Protein 5YSI (pdb70)

Solvent-accessible surface area: 8220 Å² total

Radius of gyration: 15.38 Å; Cα contacts (8 Å, |Δi|>4): 281; chains: 1; bounding box: 40×46×20 Å

Secondary structure (DSSP, 8-state):
----S--BEEE---HHHHHHHHHHHH---SSHHHHHHH--HHHHHHHHHH-TT----SSEEEBS-HHHHHHHT--SEEE---TT--SEEEEE---STT---EEEEE--TTEEEEEEEEEEEEE-TTSPEEEEEEEEEEEPP--

GO terms:
  GO:0061578 K63-linked deubiquitinase activity (F, IDA)
  GO:0043657 host cell (C, IDA)
  GO:0016567 protein ubiquitination (P, IDA)
  GO:0016579 protei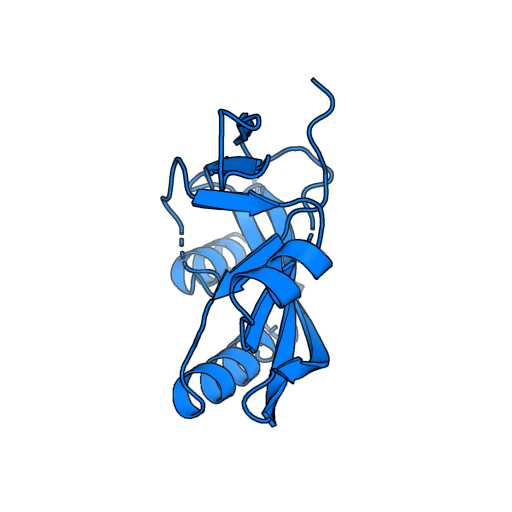n deubiquitination (P, IDA)
  GO:0106274 NAD+-protein-arginine ADP-ribosyltransferase activity (F, IDA)
  GO:0019784 deNEDDylase activity (F, IDA)
  GO:0000338 protein deneddylation (P, IDA)
  GO:0005576 extracellular region (C, EXP)
  GO:0106274 NAD+-protein-arginine ADP-ribosyltransferase activity (F, EXP)

B-factor: mean 29.77, std 13.44, range [13.3, 107.04]

Sequence (143 aa):
AKPPTRLFRGLNLSEEFTKGLIDQANAIANTTERLFTDHSPEAFKQIKLNDLSKSGRTNASTTTEIKLVKETWDSNVIFELDPDGLLHSKQVGRHGEGTASAFSVYLPEDVALVPVKVTLDGKTQKGENRYVFTFVAVKSPDF

Foldseek 3Di:
DPDDFKKKDFDADDPVVVVVLQVVLVVLVPLVCCCVPVVDLVSQVVQQVVPSVPAAFAFAKIAPDVVCNCPPVVGLEMEMGHPPPQWPWQWDCFDDPPGHITTTTGDDSQKGFRWNDKDFDDAGPVRHTHIYTYTYIDGRDDD

InterPro domains:
  IPR021014 SidE, PDE domain [PF12252] (249-456)
  IPR043934 SidE, DUB domain [PF19049] (1-173)
  IPR043935 SidE, mono-ADP-ribosyltransferase domain [PF19048] (593-931)

Structure (mmCIF, N/CA/C/O backbone):
data_5YSI
#
_entry.id   5YSI
#
_cell.length_a   37.867
_cell.length_b   75.698
_cell.length_c   84.682
_cell.angle_alpha   90.00
_cell.angle_beta   90.00
_cell.angle_gamma   90.00
#
_symmetry.space_group_name_H-M   'C 2 2 21'
#
loop_
_entity.id
_entity.type
_entity.pdbx_description
1 polymer 'Ubiquitinating/deubiquitinating enzyme SdeA'
2 non-polymer NICOTINAMIDE
3 water water
#
loop_
_atom_site.group_PDB
_atom_site.id
_atom_site.type_symbol
_atom_site.label_atom_id
_atom_site.label_alt_id
_atom_site.label_comp_id
_atom_site.label_asym_id
_atom_site.label_entity_id
_atom_site.label_seq_id
_atom_site.pdbx_PDB_ins_code
_atom_site.Cartn_x
_atom_site.Cartn_y
_atom_site.Cartn_z
_atom_site.occupancy
_atom_site.B_iso_or_equiv
_atom_site.auth_seq_id
_atom_site.auth_comp_id
_atom_site.auth_asym_id
_atom_site.auth_atom_id
_atom_site.pdbx_PDB_model_num
ATOM 1 N N . ALA A 1 5 ? -0.879 13.163 45.204 1.00 44.30 758 ALA A N 1
ATOM 2 C CA . ALA A 1 5 ? 0.145 13.878 45.954 1.00 51.45 758 ALA A CA 1
ATOM 3 C C . ALA A 1 5 ? 1.430 13.916 45.143 1.00 48.07 758 ALA A C 1
ATOM 4 O O . ALA A 1 5 ? 2.197 14.873 45.217 1.00 51.07 758 ALA A O 1
ATOM 10 N N . LYS A 1 6 ? 1.647 12.856 44.369 1.00 48.61 759 LYS A N 1
ATOM 11 C CA . LYS A 1 6 ? 2.882 12.648 43.631 1.00 39.73 759 LYS A CA 1
ATOM 12 C C . LYS A 1 6 ? 4.088 12.824 44.561 1.00 26.13 759 LYS A C 1
ATOM 13 O O . LYS A 1 6 ? 4.880 13.755 44.390 1.00 25.12 759 LYS A O 1
ATOM 32 N N . PRO A 1 7 ? 4.246 11.947 45.543 1.00 31.91 760 PRO A N 1
ATOM 33 C CA . PRO A 1 7 ? 5.430 12.005 46.413 1.00 24.79 760 PRO A CA 1
ATOM 34 C C . PRO A 1 7 ? 6.688 11.716 45.619 1.00 21.15 760 PRO A C 1
ATOM 35 O O . PRO A 1 7 ? 6.618 11.097 44.550 1.00 22.94 760 PRO A O 1
ATOM 46 N N . PRO A 1 8 ? 7.853 12.129 46.111 1.00 20.88 761 PRO A N 1
ATOM 47 C CA . PRO A 1 8 ? 9.109 11.779 45.439 1.00 19.29 761 PRO A CA 1
ATOM 48 C C . PRO A 1 8 ? 9.305 10.279 45.472 1.00 21.09 761 PRO A C 1
ATOM 49 O O . PRO A 1 8 ? 8.964 9.616 46.452 1.00 21.95 761 PRO A O 1
ATOM 60 N N . THR A 1 9 ? 9.868 9.724 44.413 1.00 20.06 762 THR A N 1
ATOM 61 C CA . THR A 1 9 ? 10.047 8.281 44.432 1.00 21.85 762 THR A CA 1
ATOM 62 C C . THR A 1 9 ? 11.510 7.870 44.628 1.00 20.90 762 THR A C 1
ATOM 63 O O . THR A 1 9 ? 11.817 6.678 44.582 1.00 22.09 762 THR A O 1
ATOM 74 N N . ARG A 1 10 ? 12.411 8.821 44.899 1.00 19.07 763 ARG A N 1
ATOM 75 C CA . ARG A 1 10 ? 13.789 8.526 45.320 1.00 19.30 763 ARG A CA 1
ATOM 76 C C . ARG A 1 10 ? 14.157 9.470 46.454 1.00 20.21 763 ARG A C 1
ATOM 77 O O . ARG A 1 10 ? 14.100 10.695 46.294 1.00 22.16 763 ARG A O 1
ATOM 98 N N . LEU A 1 11 ? 14.560 8.894 47.589 1.00 18.22 764 LEU A N 1
ATOM 99 C CA . LEU A 1 11 ? 15.004 9.666 48.736 1.00 17.16 764 LEU A CA 1
ATOM 100 C C . LEU A 1 11 ? 16.313 9.103 49.256 1.00 16.64 764 LEU A C 1
ATOM 101 O O . LEU A 1 11 ? 16.600 7.907 49.136 1.00 19.02 764 LEU A O 1
ATOM 117 N N . PHE A 1 12 ? 17.069 9.990 49.882 1.00 15.58 765 PHE A N 1
ATOM 118 C CA . PHE A 1 12 ? 18.375 9.687 50.418 1.00 14.69 765 PHE A CA 1
ATOM 119 C C . PHE A 1 12 ? 18.479 10.052 51.893 1.00 17.02 765 PHE A C 1
ATOM 120 O O . PHE A 1 12 ? 17.908 11.044 52.368 1.00 15.24 765 PHE A O 1
ATOM 137 N N . ARG A 1 13 ? 19.280 9.262 52.597 1.00 14.73 766 ARG A N 1
ATOM 138 C CA . ARG A 1 13 ? 19.581 9.525 53.993 1.00 14.84 766 ARG A CA 1
ATOM 139 C C . ARG A 1 13 ? 21.003 9.046 54.245 1.00 17.28 766 ARG A C 1
ATOM 140 O O . ARG A 1 13 ? 21.369 7.969 53.791 1.00 20.57 766 ARG A O 1
ATOM 161 N N . GLY A 1 14 ? 21.790 9.839 54.945 1.00 16.58 767 GLY A N 1
ATOM 162 C CA . GLY A 1 14 ? 23.171 9.516 55.217 1.00 17.92 767 GLY A CA 1
ATOM 163 C C . GLY A 1 14 ? 23.396 9.312 56.698 1.00 18.97 767 GLY A C 1
ATOM 164 O O . GLY A 1 14 ? 22.705 9.904 57.543 1.00 18.43 767 GLY A O 1
ATOM 168 N N . LEU A 1 15 ? 24.355 8.457 57.005 1.00 19.28 768 LEU A N 1
ATOM 169 C CA . LEU A 1 15 ? 24.868 8.313 58.358 1.00 16.93 768 LEU A CA 1
ATOM 170 C C . LEU A 1 15 ? 26.379 8.342 58.306 1.00 18.57 768 LEU A C 1
ATOM 171 O O . LEU A 1 15 ? 27.002 8.009 57.291 1.00 20.82 768 LEU A O 1
ATOM 187 N N . ASN A 1 16 ? 26.952 8.776 59.406 1.00 18.05 769 ASN A N 1
ATOM 188 C CA . ASN A 1 16 ? 28.358 8.556 59.686 1.00 18.77 769 ASN A CA 1
ATOM 189 C C . ASN A 1 16 ? 28.499 7.259 60.483 1.00 20.40 769 ASN A C 1
ATOM 190 O O . ASN A 1 16 ? 27.993 7.153 61.615 1.00 18.75 769 ASN A O 1
ATOM 201 N N . LEU A 1 17 ? 29.068 6.229 59.848 1.00 16.01 770 LEU A N 1
ATOM 202 C CA . LEU A 1 17 ? 29.209 4.923 60.465 1.00 15.97 770 LEU A CA 1
ATOM 203 C C . LEU A 1 17 ? 30.686 4.548 60.492 1.00 16.93 770 LEU A C 1
ATOM 204 O O . LEU A 1 17 ? 31.477 4.920 59.619 1.00 19.07 770 LEU A O 1
ATOM 220 N N . SER A 1 18 ? 31.050 3.796 61.513 1.00 16.95 771 SER A N 1
ATOM 221 C CA . SER A 1 18 ? 32.439 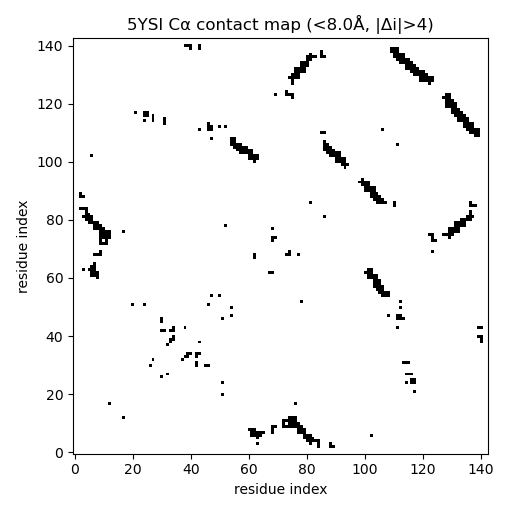3.435 61.701 1.00 16.56 771 SER A CA 1
ATOM 222 C C . SER A 1 18 ? 32.930 2.534 60.572 1.00 17.93 771 SER A C 1
ATOM 223 O O . SER A 1 18 ? 32.154 1.848 59.914 1.00 17.87 771 SER A O 1
ATOM 231 N N . GLU A 1 19 ? 34.258 2.536 60.397 1.00 19.32 772 GLU A N 1
ATOM 232 C CA . GLU A 1 19 ? 34.896 1.679 59.397 1.00 22.25 772 GLU A CA 1
ATOM 233 C C . GLU A 1 19 ? 34.483 0.224 59.578 1.00 20.49 772 GLU A C 1
ATOM 234 O O . GLU A 1 19 ? 34.067 -0.443 58.618 1.00 18.97 772 GLU A O 1
ATOM 246 N N . GLU A 1 20 ? 34.607 -0.300 60.804 1.00 20.65 773 GLU A N 1
ATOM 247 C CA . GLU A 1 20 ? 34.337 -1.715 61.017 1.00 21.14 773 GLU A CA 1
ATOM 248 C C . GLU A 1 20 ? 32.879 -2.026 60.760 1.00 20.44 773 GLU A C 1
ATOM 249 O O . GLU A 1 20 ? 32.546 -3.040 60.137 1.00 22.73 773 GLU A O 1
ATOM 261 N N . PHE A 1 21 ? 31.988 -1.175 61.264 1.00 19.86 774 PHE A N 1
ATOM 262 C CA . PHE A 1 21 ? 30.576 -1.447 61.064 1.00 17.39 774 PHE A CA 1
ATOM 263 C C . PHE A 1 21 ? 30.224 -1.381 59.586 1.00 16.59 774 PHE A C 1
ATOM 264 O O . PHE A 1 21 ? 29.478 -2.233 59.081 1.00 20.43 774 PHE A O 1
ATOM 281 N N . THR A 1 22 ? 30.725 -0.356 58.884 1.00 17.15 775 THR A N 1
ATOM 282 C CA . THR A 1 22 ? 30.432 -0.191 57.460 1.00 16.48 775 THR A CA 1
ATOM 283 C C . THR A 1 22 ? 30.836 -1.432 56.675 1.00 17.25 775 THR A C 1
ATOM 284 O O . THR A 1 22 ? 30.072 -1.903 55.825 1.00 18.83 775 THR A O 1
ATOM 295 N N . LYS A 1 23 ? 32.013 -1.993 56.977 1.00 16.55 776 LYS A N 1
ATOM 296 C CA . LYS A 1 23 ? 32.478 -3.202 56.296 1.00 19.64 776 LYS A CA 1
ATOM 297 C C . LYS A 1 23 ? 31.513 -4.349 56.519 1.00 18.55 776 LYS A C 1
ATOM 298 O O . LYS A 1 23 ? 31.147 -5.055 55.578 1.00 20.08 776 LYS A O 1
ATOM 317 N N . GLY A 1 24 ? 31.069 -4.542 57.762 1.00 18.49 777 GLY A N 1
ATOM 318 C CA . GLY A 1 24 ? 30.086 -5.573 58.011 1.00 21.29 777 GLY A CA 1
ATOM 319 C C . GLY A 1 24 ? 28.757 -5.289 57.344 1.00 18.27 777 GLY A C 1
ATOM 320 O O . GLY A 1 24 ? 28.059 -6.210 56.929 1.00 21.30 777 GLY A O 1
ATOM 324 N N . LEU A 1 25 ? 28.378 -4.015 57.261 1.00 17.88 778 LEU A N 1
ATOM 325 C CA . LEU A 1 25 ? 27.146 -3.647 56.600 1.00 15.86 778 LEU A CA 1
ATOM 326 C C . LEU A 1 25 ? 27.185 -3.968 55.103 1.00 20.65 778 LEU A C 1
ATOM 327 O O . LEU A 1 25 ? 26.223 -4.513 54.545 1.00 18.97 778 LEU A O 1
ATOM 343 N N . ILE A 1 26 ? 28.288 -3.640 54.443 1.00 18.78 779 ILE A N 1
ATOM 344 C CA . ILE A 1 26 ? 28.470 -4.021 53.051 1.00 18.86 779 ILE A CA 1
ATOM 345 C C . ILE A 1 26 ? 28.307 -5.530 52.890 1.00 18.10 779 ILE A C 1
ATOM 346 O O . ILE A 1 26 ? 27.633 -6.012 51.976 1.00 19.21 779 ILE A O 1
ATOM 362 N N . ASP A 1 27 ? 28.965 -6.297 53.753 1.00 19.90 780 ASP A N 1
ATOM 363 C CA . ASP A 1 27 ? 28.956 -7.750 53.601 1.00 19.71 780 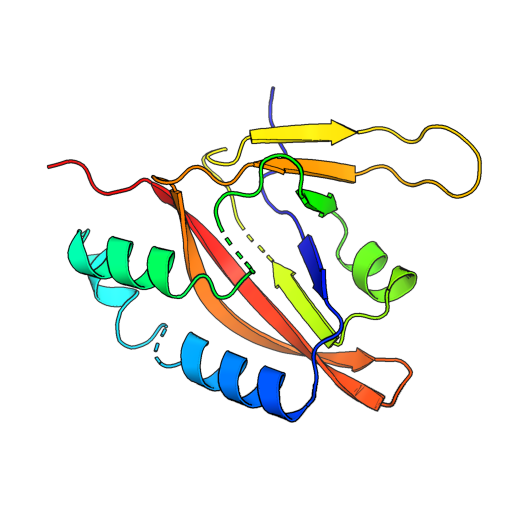ASP A CA 1
ATOM 364 C C . ASP A 1 27 ? 27.562 -8.302 53.814 1.00 25.85 780 ASP A C 1
ATOM 365 O O . ASP A 1 27 ? 27.115 -9.175 53.068 1.00 22.70 780 ASP A O 1
ATOM 374 N N . GLN A 1 28 ? 26.850 -7.755 54.778 1.00 21.41 781 GLN A N 1
ATOM 375 C CA . GLN A 1 28 ? 25.504 -8.194 55.056 1.00 23.01 781 GLN A CA 1
ATOM 376 C C . GLN A 1 28 ? 24.579 -7.867 53.900 1.00 20.76 781 GLN A C 1
ATOM 377 O O . GLN A 1 28 ? 23.803 -8.647 53.517 1.00 23.02 781 GLN A O 1
ATOM 391 N N . ALA A 1 29 ? 24.692 -6.676 53.369 1.00 19.53 782 ALA A N 1
ATOM 392 C CA . ALA A 1 29 ? 23.863 -6.295 52.240 1.00 18.58 782 ALA A CA 1
ATOM 393 C C . ALA A 1 29 ? 24.133 -7.210 51.062 1.00 21.01 782 ALA A C 1
ATOM 394 O O . ALA A 1 29 ? 23.213 -7.734 50.433 1.00 23.04 782 ALA A O 1
ATOM 401 N N . ASN A 1 30 ? 25.408 -7.417 50.751 1.00 19.77 783 ASN A N 1
ATOM 402 C CA . ASN A 1 30 ? 25.707 -8.238 49.583 1.00 22.44 783 ASN A CA 1
ATOM 403 C C . ASN A 1 30 ? 25.277 -9.683 49.795 1.00 23.18 783 ASN A C 1
ATOM 404 O O . ASN A 1 30 ? 24.877 -10.349 48.829 1.00 26.19 783 ASN A O 1
ATOM 415 N N . ALA A 1 31 ? 25.321 -10.169 51.040 1.00 23.68 784 ALA A N 1
ATOM 416 C CA . ALA A 1 31 ? 24.824 -11.513 51.332 1.00 24.14 784 ALA A CA 1
ATOM 417 C C . ALA A 1 31 ? 23.322 -11.583 51.096 1.00 31.12 784 ALA A C 1
ATOM 418 O O . ALA A 1 31 ? 22.823 -12.530 50.482 1.00 30.40 784 ALA A O 1
ATOM 433 N N . ILE A 1 33 ? 21.543 -9.542 49.091 1.00 23.79 786 ILE A N 1
ATOM 434 C CA . ILE A 1 33 ? 21.296 -9.253 47.676 1.00 26.30 786 ILE A CA 1
ATOM 435 C C . ILE A 1 33 ? 21.335 -10.523 46.839 1.00 37.02 786 ILE A C 1
ATOM 436 O O . ILE A 1 33 ? 20.501 -10.725 45.943 1.00 37.37 786 ILE A O 1
ATOM 452 N N . ALA A 1 34 ? 22.319 -11.380 47.098 1.00 36.84 787 ALA A N 1
ATOM 453 C CA . ALA A 1 34 ? 22.545 -12.573 46.299 1.00 39.88 787 ALA A CA 1
ATOM 454 C C . ALA A 1 34 ? 21.691 -13.745 46.748 1.00 42.90 787 ALA A C 1
ATOM 455 O O . ALA A 1 34 ? 21.532 -14.708 45.991 1.00 46.45 787 ALA A O 1
ATOM 462 N N . ASN A 1 35 ? 21.119 -13.665 47.944 1.00 37.51 788 ASN A N 1
ATOM 463 C CA . ASN A 1 35 ? 20.806 -14.863 48.716 1.00 45.74 788 ASN A CA 1
ATOM 464 C C . ASN A 1 35 ? 19.475 -14.820 49.431 1.00 37.90 788 ASN A C 1
ATOM 465 O O . ASN A 1 35 ? 19.021 -15.863 49.919 1.00 50.41 788 ASN A O 1
ATOM 476 N N . THR A 1 36 ? 18.848 -13.662 49.529 1.00 33.89 789 THR A N 1
ATOM 477 C CA . THR A 1 36 ? 17.619 -13.465 50.270 1.00 27.49 789 THR A CA 1
ATOM 478 C C . THR A 1 36 ? 16.676 -12.637 49.411 1.00 31.27 789 THR A C 1
ATOM 479 O O . THR A 1 36 ? 15.490 -12.956 49.284 1.00 28.50 789 THR A O 1
ATOM 490 N N . THR A 1 37 ? 17.208 -11.588 48.802 1.00 24.05 790 THR A N 1
ATOM 491 C CA . THR A 1 37 ? 16.408 -10.716 47.992 1.00 24.70 790 THR A CA 1
ATOM 492 C C . THR A 1 37 ? 15.882 -11.470 46.804 1.00 26.09 790 THR A C 1
ATOM 493 O O . THR A 1 37 ? 14.857 -11.187 46.346 1.00 22.21 790 THR A O 1
ATOM 504 N N . GLU A 1 38 ? 16.578 -12.478 46.362 1.00 23.14 791 GLU A N 1
ATOM 505 C CA . GLU A 1 38 ? 16.114 -13.226 45.268 1.00 23.24 791 GLU A CA 1
ATOM 506 C C . GLU A 1 38 ? 14.816 -13.960 45.561 1.00 19.71 791 GLU A C 1
ATOM 507 O O . GLU A 1 38 ? 13.998 -14.120 44.714 1.00 21.95 791 GLU A O 1
ATOM 519 N N . ARG A 1 39 ? 14.696 -14.476 46.756 1.00 20.64 792 ARG A N 1
ATOM 520 C CA . ARG A 1 39 ? 13.506 -15.177 47.124 1.00 21.08 792 ARG A CA 1
ATOM 521 C C . ARG A 1 39 ? 12.331 -14.259 47.214 1.00 17.18 792 ARG A C 1
ATOM 522 O O . ARG A 1 39 ? 11.262 -14.654 46.966 1.00 17.21 792 ARG A O 1
ATOM 543 N N . LEU A 1 40 ? 12.565 -13.035 47.649 1.00 18.89 793 LEU A N 1
ATOM 544 C CA . LEU A 1 40 ? 11.487 -12.067 47.691 1.00 18.80 793 LEU A CA 1
ATOM 545 C C . LEU A 1 40 ? 11.092 -11.659 46.284 1.00 16.16 793 LEU A C 1
ATOM 546 O O . LEU A 1 40 ? 9.898 -11.615 45.948 1.00 19.12 793 LEU A O 1
ATOM 562 N N . PHE A 1 41 ? 12.068 -11.320 45.450 1.00 17.38 794 PHE A N 1
ATOM 563 C CA . PHE A 1 41 ? 11.742 -10.800 44.128 1.00 14.79 794 PHE A CA 1
ATOM 564 C C . PHE A 1 41 ? 11.139 -11.880 43.227 1.00 17.05 794 PHE A C 1
ATOM 565 O O . PHE A 1 41 ? 10.229 -11.601 42.452 1.00 20.52 794 PHE A O 1
ATOM 582 N N . THR A 1 42 ? 11.660 -13.107 43.278 1.00 17.05 795 THR A N 1
ATOM 583 C CA . THR A 1 42 ? 11.207 -14.131 42.346 1.00 17.33 795 THR A CA 1
ATOM 584 C C . THR A 1 42 ? 9.952 -14.833 42.864 1.00 17.70 795 THR A C 1
ATOM 585 O O . THR A 1 42 ? 8.976 -15.020 42.120 1.00 22.58 795 THR A O 1
ATOM 596 N N . ASP A 1 43 ? 9.981 -15.216 44.136 1.00 18.26 796 ASP A N 1
ATOM 597 C CA . ASP A 1 43 ? 8.937 -16.064 44.707 1.00 19.78 796 ASP A CA 1
ATOM 598 C C . ASP A 1 43 ? 8.089 -15.347 45.746 1.00 25.14 796 ASP A C 1
ATOM 599 O O . ASP A 1 43 ? 7.234 -15.986 46.377 1.00 23.57 796 ASP A O 1
ATOM 608 N N . HIS A 1 44 ? 8.274 -14.036 45.917 1.00 18.37 797 HIS A N 1
ATOM 609 C CA . HIS A 1 44 ? 7.449 -13.245 46.800 1.00 18.38 797 HIS A CA 1
ATOM 610 C C . HIS A 1 44 ? 7.397 -13.903 48.162 1.00 19.30 797 HIS A C 1
ATOM 611 O O . HIS A 1 44 ? 6.346 -14.041 48.794 1.00 21.04 797 HIS A O 1
ATOM 625 N N . SER A 1 45 ? 8.578 -14.255 48.621 1.00 19.33 798 SER A N 1
ATOM 626 C CA . SER A 1 45 ? 8.773 -15.039 49.828 1.00 18.44 798 SER A CA 1
ATOM 627 C C . SER A 1 45 ? 8.433 -14.277 51.109 1.00 22.26 798 SER A C 1
ATOM 628 O O . SER A 1 45 ? 9.110 -13.289 51.437 1.00 19.80 798 SER A O 1
ATOM 636 N N . PRO A 1 46 ? 7.452 -14.730 51.887 1.00 18.28 799 PRO A N 1
ATOM 637 C CA . PRO A 1 46 ? 7.207 -14.118 53.203 1.00 20.37 799 PRO A CA 1
ATOM 638 C C . PRO A 1 46 ? 8.379 -14.220 54.149 1.00 18.96 799 PRO A C 1
ATOM 639 O O . PRO A 1 46 ? 8.631 -13.275 54.893 1.00 20.09 799 PRO A O 1
ATOM 650 N N . GLU A 1 47 ? 9.059 -15.370 54.206 1.00 20.43 800 GLU A N 1
ATOM 651 C CA . GLU A 1 47 ? 10.212 -15.494 55.098 1.00 23.46 800 GLU A CA 1
ATOM 652 C C . GLU A 1 47 ? 11.310 -14.523 54.708 1.00 22.94 800 GLU A C 1
ATOM 653 O O . GLU A 1 47 ? 11.922 -13.895 55.575 1.00 22.08 800 GLU A O 1
ATOM 665 N N . ALA A 1 48 ? 11.576 -14.394 53.413 1.00 21.33 801 ALA A N 1
ATOM 666 C CA . ALA A 1 48 ? 12.612 -13.466 52.982 1.00 21.88 801 ALA A CA 1
ATOM 667 C C . ALA A 1 48 ? 12.231 -12.045 53.340 1.00 22.07 801 ALA A C 1
ATOM 668 O O . ALA A 1 48 ? 13.081 -11.261 53.763 1.00 19.36 801 ALA A O 1
ATOM 675 N N . PHE A 1 49 ? 10.956 -11.679 53.157 1.00 18.07 802 PHE A N 1
ATOM 676 C CA . PHE A 1 49 ? 10.507 -10.367 53.595 1.00 20.37 802 PHE A CA 1
ATOM 677 C C . PHE A 1 49 ? 10.807 -10.149 55.075 1.00 22.34 802 PHE A C 1
ATOM 678 O O . PHE A 1 49 ? 11.339 -9.098 55.473 1.00 21.21 802 PHE A O 1
ATOM 695 N N . LYS A 1 50 ? 10.446 -11.127 55.913 1.00 20.64 803 LYS A N 1
ATOM 696 C CA . LYS A 1 50 ? 10.669 -10.999 57.349 1.00 23.14 803 LYS A CA 1
ATOM 697 C C . LYS A 1 50 ? 12.148 -10.830 57.683 1.00 23.22 803 LYS A C 1
ATOM 698 O O . LYS A 1 50 ? 12.500 -10.008 58.535 1.00 22.66 803 LYS A O 1
ATOM 717 N N . GLN A 1 51 ? 13.029 -11.587 57.022 1.00 24.30 804 GLN A N 1
ATOM 718 C CA . GLN A 1 51 ? 14.455 -11.488 57.311 1.00 23.99 804 GLN A CA 1
ATOM 719 C C . GLN A 1 51 ? 14.987 -10.104 56.956 1.00 22.28 804 GLN A C 1
ATOM 720 O O . GLN A 1 51 ? 15.839 -9.551 57.660 1.00 24.76 804 GLN A O 1
ATOM 734 N N . ILE A 1 52 ? 14.519 -9.545 55.844 1.00 20.39 805 ILE A N 1
ATOM 735 C CA . ILE A 1 52 ? 14.919 -8.196 55.465 1.00 23.92 805 ILE A CA 1
ATOM 736 C C . ILE A 1 52 ? 14.450 -7.180 56.507 1.00 26.70 805 ILE A C 1
ATOM 737 O O . ILE A 1 52 ? 15.224 -6.318 56.942 1.00 24.60 805 ILE A O 1
ATOM 753 N N . LYS A 1 53 ? 13.183 -7.262 56.939 1.00 21.83 806 LYS A N 1
ATOM 754 C CA . LYS A 1 53 ? 12.724 -6.365 58.009 1.00 27.96 806 LYS A CA 1
ATOM 755 C C . LYS A 1 53 ? 13.564 -6.508 59.261 1.00 28.79 806 LYS A C 1
ATOM 756 O O . LYS A 1 53 ? 13.963 -5.506 59.874 1.00 29.02 806 LYS A O 1
ATOM 775 N N . LEU A 1 54 ? 13.852 -7.747 59.665 1.00 28.74 807 LEU A N 1
ATOM 776 C CA . LEU A 1 54 ? 14.567 -7.933 60.922 1.00 28.79 807 LEU A CA 1
ATOM 777 C C . LEU A 1 54 ? 15.989 -7.415 60.822 1.00 30.74 807 LEU A C 1
ATOM 778 O O . LEU A 1 54 ? 16.536 -6.901 61.802 1.00 34.25 807 LEU A O 1
ATOM 794 N N . ASN A 1 55 ? 16.607 -7.533 59.655 1.00 27.48 808 ASN A N 1
ATOM 795 C CA . ASN A 1 55 ? 17.981 -7.076 59.532 1.00 27.65 808 ASN A CA 1
ATOM 796 C C . ASN A 1 55 ? 18.068 -5.558 59.574 1.00 28.62 808 ASN A C 1
ATOM 797 O O . ASN A 1 55 ? 19.064 -5.011 60.073 1.00 33.10 808 ASN A O 1
ATOM 808 N N . ASP A 1 56 ? 17.061 -4.875 59.035 1.00 27.79 809 ASP A N 1
ATOM 809 C CA . ASP A 1 56 ? 16.958 -3.415 59.085 1.00 30.25 809 ASP A CA 1
ATOM 810 C C . ASP A 1 56 ? 18.295 -2.729 58.790 1.00 25.11 809 ASP A C 1
ATOM 811 O O . ASP A 1 56 ? 18.824 -1.965 59.594 1.00 27.33 809 ASP A O 1
ATOM 820 N N . LEU A 1 57 ? 18.827 -2.985 57.598 1.00 23.68 810 LEU A N 1
ATOM 821 C CA . LEU A 1 57 ? 20.147 -2.439 57.273 1.00 23.60 810 LEU A CA 1
ATOM 822 C C . LEU A 1 57 ? 20.188 -0.918 57.394 1.00 24.81 810 LEU A C 1
ATOM 823 O O . LEU A 1 57 ? 21.194 -0.352 57.850 1.00 28.29 810 LEU A O 1
ATOM 839 N N . SER A 1 58 ? 19.117 -0.242 56.966 1.00 26.64 811 SER A N 1
ATOM 840 C CA . SER A 1 58 ? 19.041 1.215 56.914 1.00 25.89 811 SER A CA 1
ATOM 841 C C . SER A 1 58 ? 18.743 1.857 58.263 1.00 29.53 811 SER A C 1
ATOM 842 O O . SER A 1 58 ? 18.799 3.092 58.376 1.00 24.96 811 SER A O 1
ATOM 850 N N . LYS A 1 59 ? 18.426 1.067 59.282 1.00 25.71 812 LYS A N 1
ATOM 851 C CA . LYS A 1 59 ? 18.050 1.580 60.597 1.00 30.81 812 LYS A CA 1
ATOM 852 C C . LYS A 1 59 ? 16.738 2.348 60.560 1.00 28.38 812 LYS A C 1
ATOM 853 O O . LYS A 1 59 ? 16.446 3.119 61.482 1.00 28.62 812 LYS A O 1
ATOM 880 N N . SER A 1 61 ? 13.605 0.977 60.384 1.00 23.68 814 SER A N 1
ATOM 881 C CA . SER A 1 61 ? 12.404 0.248 60.764 1.00 23.46 814 SER A CA 1
ATOM 882 C C . SER A 1 61 ? 11.735 0.940 61.950 1.00 19.52 814 SER A C 1
ATOM 883 O O . SER A 1 61 ? 12.405 1.316 62.930 1.00 19.40 814 SER A O 1
ATOM 891 N N . GLY A 1 62 ? 10.422 1.123 61.825 1.00 20.61 815 GLY A N 1
ATOM 892 C CA . GLY A 1 62 ? 9.616 1.729 62.851 1.00 20.81 815 GLY A CA 1
ATOM 893 C C . GLY A 1 62 ? 9.686 3.227 62.941 1.00 20.48 815 GLY A C 1
ATOM 894 O O . GLY A 1 62 ? 8.872 3.811 63.657 1.00 17.94 815 GLY A O 1
ATOM 898 N N . ARG A 1 63 ? 10.617 3.891 62.252 1.00 17.30 816 ARG A N 1
ATOM 899 C CA . ARG A 1 63 ? 10.702 5.334 62.395 1.00 17.73 816 ARG A CA 1
ATOM 900 C C . ARG A 1 63 ? 9.555 6.000 61.668 1.00 14.55 816 ARG A C 1
ATOM 901 O O . ARG A 1 63 ? 9.274 5.677 60.512 1.00 17.38 816 ARG A O 1
ATOM 922 N N . THR A 1 64 ? 8.867 6.889 62.363 1.00 16.58 817 THR A N 1
ATOM 923 C CA . THR A 1 64 ? 7.737 7.595 61.781 1.00 15.92 817 THR A CA 1
ATOM 924 C C . THR A 1 64 ? 8.076 8.977 61.255 1.00 19.48 817 THR A C 1
ATOM 925 O O . THR A 1 64 ? 7.243 9.565 60.565 1.00 17.53 817 THR A O 1
ATOM 936 N N . ASN A 1 65 ? 9.262 9.518 61.542 1.00 18.25 818 ASN A N 1
ATOM 937 C CA . ASN A 1 65 ? 9.623 10.846 61.021 1.00 20.15 818 ASN A CA 1
ATOM 938 C C . ASN A 1 65 ? 11.115 10.972 60.743 1.00 22.46 818 ASN A C 1
ATOM 939 O O . ASN A 1 65 ? 11.741 11.986 61.050 1.00 28.04 818 ASN A O 1
ATOM 950 N N . ALA A 1 66 ? 11.690 9.981 60.084 1.00 15.58 819 ALA A N 1
ATOM 951 C CA . ALA A 1 66 ? 13.099 10.063 59.704 1.00 17.56 819 ALA A CA 1
ATOM 952 C C . ALA A 1 66 ? 13.283 11.093 58.599 1.00 21.37 819 ALA A C 1
ATOM 953 O O . ALA A 1 66 ? 12.515 11.138 57.646 1.00 19.27 819 ALA A O 1
ATOM 960 N N . SER A 1 67 ? 14.315 11.920 58.708 1.00 18.62 820 SER A N 1
ATOM 961 C CA . SER A 1 67 ? 14.546 12.955 57.705 1.00 17.09 820 SER A CA 1
ATOM 962 C C . SER A 1 67 ? 15.341 12.419 56.509 1.00 17.04 820 SER A C 1
ATOM 963 O O . SER A 1 67 ? 16.281 11.641 56.659 1.00 16.90 820 SER A O 1
ATOM 971 N N . THR A 1 68 ? 14.936 12.847 55.314 1.00 17.86 821 THR A N 1
ATOM 972 C CA . THR A 1 68 ? 15.515 12.421 54.052 1.00 16.55 821 THR A CA 1
ATOM 973 C C . THR A 1 68 ? 15.524 13.609 53.110 1.00 14.20 821 THR A C 1
ATOM 974 O O . THR A 1 68 ? 14.891 14.632 53.358 1.00 19.82 821 THR A O 1
ATOM 985 N N . THR A 1 69 ? 16.231 13.446 51.999 1.00 16.99 822 THR A N 1
ATOM 986 C CA . THR A 1 69 ? 16.226 14.461 50.957 1.00 18.70 822 THR A CA 1
ATOM 987 C C . THR A 1 69 ? 16.180 13.786 49.597 1.00 16.61 822 THR A C 1
ATOM 988 O O . THR A 1 69 ? 16.639 12.660 49.438 1.00 18.13 822 THR A O 1
ATOM 999 N N . THR A 1 70 ? 15.652 14.507 48.612 1.00 17.68 823 THR A N 1
ATOM 1000 C CA . THR A 1 70 ? 15.700 14.056 47.236 1.00 19.17 823 THR A CA 1
ATOM 1001 C C . THR A 1 70 ? 17.055 14.291 46.589 1.00 19.58 823 THR A C 1
ATOM 1002 O O . THR A 1 70 ? 17.288 13.780 45.486 1.00 19.61 823 THR A O 1
ATOM 1013 N N . GLU A 1 71 ? 17.955 15.061 47.207 1.00 20.67 824 GLU A N 1
ATOM 1014 C CA . GLU A 1 71 ? 19.212 15.451 46.565 1.00 23.16 824 GLU A CA 1
ATOM 1015 C C . GLU A 1 71 ? 20.418 14.812 47.261 1.00 22.01 824 GLU A C 1
ATOM 1016 O O . GLU A 1 71 ? 20.730 15.163 48.402 1.00 22.02 824 GLU A O 1
ATOM 1028 N N . ILE A 1 72 ? 21.108 13.906 46.566 1.00 21.65 825 ILE A N 1
ATOM 1029 C CA . ILE A 1 72 ? 22.197 13.189 47.220 1.00 21.20 825 ILE A CA 1
ATOM 1030 C C . ILE A 1 72 ? 23.329 14.151 47.558 1.00 22.11 825 ILE A C 1
ATOM 1031 O O . ILE A 1 72 ? 24.018 13.976 48.564 1.00 21.11 825 ILE A O 1
ATOM 1047 N N . LYS A 1 73 ? 23.508 15.205 46.768 1.00 27.37 826 LYS A N 1
ATOM 1048 C CA . LYS A 1 73 ? 24.561 16.166 47.082 1.00 24.90 826 LYS A CA 1
ATOM 1049 C C . LYS A 1 73 ? 24.318 16.864 48.413 1.00 21.05 826 LYS A C 1
ATOM 1050 O O . LYS A 1 73 ? 25.287 17.208 49.108 1.00 23.50 826 LYS A O 1
ATOM 1069 N N . LEU A 1 74 ? 23.050 17.109 48.785 1.00 22.18 827 LEU A N 1
ATOM 1070 C CA . LEU A 1 74 ? 22.765 17.678 50.101 1.00 22.48 827 LEU A CA 1
ATOM 1071 C C . LEU A 1 74 ? 23.249 16.761 51.220 1.00 20.40 827 LEU A C 1
ATOM 1072 O O . LEU A 1 74 ? 23.765 17.239 52.229 1.00 23.15 827 LEU A O 1
ATOM 1088 N N . VAL A 1 75 ? 23.095 15.446 51.077 1.00 21.03 828 VAL A N 1
ATOM 1089 C CA . VAL A 1 75 ? 23.618 14.558 52.111 1.00 20.69 828 VAL A CA 1
ATOM 1090 C C . VAL A 1 75 ? 25.130 14.669 52.182 1.00 21.42 828 VAL A C 1
ATOM 1091 O O . VAL A 1 75 ? 25.713 14.920 53.250 1.00 21.22 828 VAL A O 1
ATOM 1104 N N . LYS A 1 76 ? 25.785 14.457 51.035 1.00 17.47 829 LYS A N 1
ATOM 1105 C CA . LYS A 1 76 ? 27.241 14.528 50.949 1.00 20.36 829 LYS A CA 1
ATOM 1106 C C . LYS A 1 76 ? 27.768 15.839 51.508 1.00 23.01 829 LYS A C 1
ATOM 1107 O O . LYS A 1 76 ? 28.756 15.859 52.233 1.00 23.33 829 LYS A O 1
ATOM 1126 N N . GLU A 1 77 ? 27.127 16.950 51.161 1.00 20.58 830 GLU A N 1
ATOM 1127 C CA . GLU A 1 77 ? 27.658 18.253 51.508 1.00 23.42 830 GLU A CA 1
ATOM 1128 C C . GLU A 1 77 ? 27.074 18.841 52.766 1.00 23.30 830 GLU A C 1
ATOM 1129 O O . GLU A 1 77 ? 27.400 19.981 53.098 1.00 27.13 830 GLU A O 1
ATOM 1141 N N . THR A 1 78 ? 26.235 18.115 53.487 1.00 22.61 831 THR A N 1
ATOM 1142 C CA . THR A 1 78 ? 25.831 18.597 54.795 1.00 22.50 831 THR A CA 1
ATOM 1143 C C . THR A 1 78 ? 26.445 17.776 55.909 1.00 22.85 831 THR A C 1
ATOM 1144 O O . THR A 1 78 ? 27.040 18.340 56.814 1.00 24.14 831 THR A O 1
ATOM 1155 N N . TRP A 1 79 ? 26.371 16.451 55.833 1.00 20.62 832 TRP A N 1
ATOM 1156 C CA . TRP A 1 79 ? 26.818 15.601 56.914 1.00 26.70 832 TRP A CA 1
ATOM 1157 C C . TRP A 1 79 ? 28.053 14.804 56.534 1.00 20.97 832 TRP A C 1
ATOM 1158 O O . TRP A 1 79 ? 28.672 14.170 57.408 1.00 24.75 832 TRP A O 1
ATOM 1179 N N . ASP A 1 80 ? 28.454 14.876 55.268 1.00 20.91 833 ASP A N 1
ATOM 1180 C CA . ASP A 1 80 ? 29.625 14.167 54.754 1.00 25.09 833 ASP A CA 1
ATOM 1181 C C . ASP A 1 80 ? 29.583 12.709 55.174 1.00 23.72 833 ASP A C 1
ATOM 1182 O O . ASP A 1 80 ? 30.605 12.099 55.532 1.00 20.84 833 ASP A O 1
ATOM 1191 N N . SER A 1 81 ? 28.382 12.146 55.071 1.00 21.29 834 SER A N 1
ATOM 1192 C CA . SER A 1 81 ? 28.137 10.760 55.417 1.00 20.30 834 SER A CA 1
ATOM 1193 C C . SER A 1 81 ? 29.056 9.859 54.606 1.00 19.93 834 SER A C 1
ATOM 1194 O O . SER A 1 81 ? 29.243 10.069 53.402 1.00 19.58 834 SER A O 1
ATOM 1202 N N . ASN A 1 82 ? 29.606 8.838 55.252 1.00 17.72 835 ASN A N 1
ATOM 1203 C CA . ASN A 1 82 ? 30.302 7.787 54.519 1.00 17.73 835 ASN A CA 1
ATOM 1204 C C . ASN A 1 82 ? 29.368 6.691 54.045 1.00 17.89 835 ASN A C 1
ATOM 1205 O O . ASN A 1 82 ? 29.739 5.924 53.145 1.00 17.56 835 ASN A O 1
ATOM 1216 N N . VAL A 1 83 ? 28.156 6.614 54.590 1.00 16.68 836 VAL A N 1
ATOM 1217 C CA . VAL A 1 83 ? 27.169 5.635 54.159 1.00 16.42 836 VAL A CA 1
ATOM 1218 C C . VAL A 1 83 ? 25.901 6.381 53.794 1.00 17.08 836 VAL A C 1
ATOM 1219 O O . VAL A 1 83 ? 25.350 7.129 54.613 1.00 18.59 836 VAL A O 1
ATOM 1232 N N . ILE A 1 84 ? 25.467 6.220 52.560 1.00 15.34 837 ILE A N 1
ATOM 1233 C CA . ILE A 1 84 ? 24.256 6.875 52.074 1.00 16.05 837 ILE A CA 1
ATOM 1234 C C . ILE A 1 84 ? 23.257 5.818 51.660 1.00 15.08 837 ILE A C 1
ATOM 1235 O O . ILE A 1 84 ? 23.581 4.908 50.894 1.00 15.83 837 ILE A O 1
ATOM 1251 N N . PHE A 1 85 ? 22.043 5.934 52.186 1.00 15.01 838 PHE A N 1
ATOM 1252 C CA . PHE A 1 85 ? 20.965 5.034 51.844 1.00 17.38 838 PHE A CA 1
ATOM 1253 C C . PHE A 1 85 ? 20.104 5.683 50.764 1.00 14.95 838 PHE A C 1
ATOM 1254 O O . PHE A 1 85 ? 19.609 6.799 50.944 1.00 18.31 838 PHE A O 1
ATOM 1271 N N . GLU A 1 86 ? 20.010 5.026 49.619 1.00 13.52 839 GLU A N 1
ATOM 1272 C CA . GLU A 1 86 ? 19.264 5.498 48.467 1.00 15.20 839 GLU A CA 1
ATOM 1273 C C . GLU A 1 86 ? 18.026 4.631 48.424 1.00 15.11 839 GLU A C 1
ATOM 1274 O O . GLU A 1 86 ? 18.129 3.421 48.227 1.00 18.70 839 GLU A O 1
ATOM 1294 N N . LEU A 1 88 ? 14.458 3.750 46.776 1.00 13.72 841 LEU A N 1
ATOM 1295 C CA . LEU A 1 88 ? 13.609 3.851 45.602 1.00 15.78 841 LEU A CA 1
ATOM 1296 C C . LEU A 1 88 ? 12.203 3.439 46.032 1.00 16.53 841 LEU A C 1
ATOM 1297 O O . LEU A 1 88 ? 12.005 2.322 46.517 1.00 16.56 841 LEU A O 1
ATOM 1313 N N . ASP A 1 89 ? 11.252 4.346 45.888 1.00 16.02 842 ASP A N 1
ATOM 1314 C CA . ASP A 1 89 ? 9.876 4.158 46.364 1.00 13.96 842 ASP A CA 1
ATOM 1315 C C . ASP A 1 89 ? 8.902 4.487 45.237 1.00 17.17 842 ASP A C 1
ATOM 1316 O O . ASP A 1 89 ? 8.084 5.405 45.351 1.00 21.78 842 ASP A O 1
ATOM 1325 N N . PRO A 1 90 ? 8.951 3.722 44.144 1.00 20.11 843 PRO A N 1
ATOM 1326 C CA . PRO A 1 90 ? 8.086 4.014 42.990 1.00 25.61 843 PRO A CA 1
ATOM 1327 C C . PRO A 1 90 ? 6.631 3.869 43.298 1.00 26.27 843 PRO A C 1
ATOM 1328 O O . PRO A 1 90 ? 5.806 4.483 42.608 1.00 29.61 843 PRO A O 1
ATOM 1339 N N . ASP A 1 91 ? 6.288 3.069 44.295 1.00 23.25 844 ASP A N 1
ATOM 1340 C CA . ASP A 1 91 ? 4.893 2.82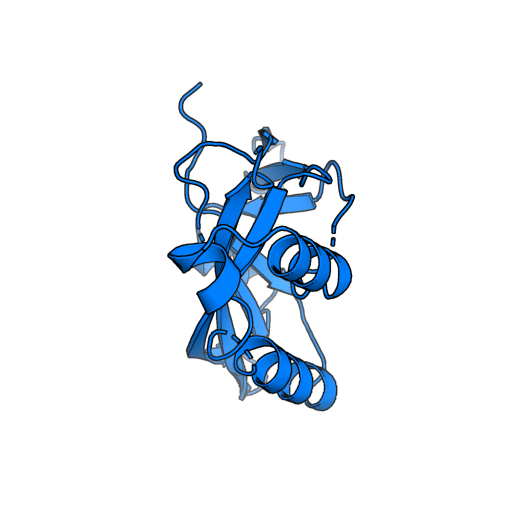1 44.618 1.00 33.49 844 ASP A CA 1
ATOM 1341 C C . ASP A 1 91 ? 4.383 3.719 45.708 1.00 27.45 844 ASP A C 1
ATOM 1342 O O . ASP A 1 91 ? 3.246 3.542 46.153 1.00 36.92 844 ASP A O 1
ATOM 1351 N N . GLY A 1 92 ? 5.192 4.675 46.159 1.00 31.33 845 GLY A N 1
ATOM 1352 C CA . GLY A 1 92 ? 4.836 5.555 47.246 1.00 30.85 845 GLY A CA 1
ATOM 1353 C C . GLY A 1 92 ? 4.369 4.742 48.430 1.00 37.22 845 GLY A C 1
ATOM 1354 O O . GLY A 1 92 ? 3.296 4.982 48.992 1.00 34.07 845 GLY A O 1
ATOM 1358 N N . LEU A 1 93 ? 5.173 3.740 48.778 1.00 29.02 846 LEU A N 1
ATOM 1359 C CA . LEU A 1 93 ? 4.889 2.921 49.944 1.00 27.69 846 LEU A CA 1
ATOM 1360 C C . LEU A 1 93 ? 5.343 3.600 51.211 1.00 25.21 846 LEU A C 1
ATOM 1361 O O . LEU A 1 93 ? 4.801 3.324 52.290 1.00 33.11 846 LEU A O 1
ATOM 1377 N N . LEU A 1 94 ? 6.364 4.445 51.121 1.00 29.11 847 LEU A N 1
ATOM 1378 C CA . LEU A 1 94 ? 6.677 5.292 52.238 1.00 26.70 847 LEU A CA 1
ATOM 1379 C C . LEU A 1 94 ? 5.591 6.351 52.362 1.00 28.53 847 LEU A C 1
ATOM 1380 O O . LEU A 1 94 ? 4.856 6.647 51.426 1.00 28.88 847 LEU A O 1
ATOM 1396 N N . HIS A 1 95 ? 5.474 6.874 53.552 1.00 23.60 848 HIS A N 1
ATOM 1397 C CA . HIS A 1 95 ? 4.682 8.065 53.832 1.00 21.18 848 HIS A CA 1
ATOM 1398 C C . HIS A 1 95 ? 5.654 9.226 53.890 1.00 27.18 848 HIS A C 1
ATOM 1399 O O . HIS A 1 95 ? 6.341 9.399 54.902 1.00 35.77 848 HIS A O 1
ATOM 1413 N N . SER A 1 96 ? 5.752 9.969 52.800 1.00 27.35 849 SER A N 1
ATOM 1414 C CA . SER A 1 96 ? 6.784 10.981 52.582 1.00 24.40 849 SER A CA 1
ATOM 1415 C C . SER A 1 96 ? 6.114 12.340 52.669 1.00 29.74 849 SER A C 1
ATOM 1416 O O . SER A 1 96 ? 5.392 12.730 51.750 1.00 32.29 849 SER A O 1
ATOM 1424 N N . LYS A 1 97 ? 6.371 13.078 53.735 1.00 25.73 850 LYS A N 1
ATOM 1425 C CA . LYS A 1 97 ? 5.779 14.412 53.874 1.00 26.39 850 LYS A CA 1
ATOM 1426 C C . LYS A 1 97 ? 6.835 15.483 53.726 1.00 24.58 850 LYS A C 1
ATOM 1427 O O . LYS A 1 97 ? 7.819 15.447 54.387 1.00 24.89 850 LYS A O 1
ATOM 1446 N N . GLN A 1 98 ? 6.587 16.427 52.846 1.00 29.51 851 GLN A N 1
ATOM 1447 C CA . GLN A 1 98 ? 7.498 17.456 52.616 1.00 25.96 851 GLN A CA 1
ATOM 1448 C C . GLN A 1 98 ? 7.523 18.364 53.815 1.00 34.14 851 GLN A C 1
ATOM 1449 O O . GLN A 1 98 ? 6.479 18.724 54.335 1.00 35.05 851 GLN A O 1
ATOM 1463 N N . VAL A 1 99 ? 8.710 18.624 54.297 1.00 32.97 852 VAL A N 1
ATOM 1464 C CA . VAL A 1 99 ? 8.914 19.517 55.376 1.00 38.51 852 VAL A CA 1
ATOM 1465 C C . VAL A 1 99 ? 9.676 20.644 54.715 1.00 43.65 852 VAL A C 1
ATOM 1466 O O . VAL A 1 99 ? 10.801 20.534 54.466 1.00 47.95 852 VAL A O 1
ATOM 1479 N N . GLY A 1 100 ? 9.031 21.762 54.482 1.00 42.45 853 GLY A N 1
ATOM 1480 C CA . GLY A 1 100 ? 9.688 22.842 53.833 1.00 52.30 853 GLY A CA 1
ATOM 1481 C C . GLY A 1 100 ? 10.757 23.504 54.679 1.00 57.02 853 GLY A C 1
ATOM 1482 O O . GLY A 1 100 ? 10.932 23.336 55.870 1.00 49.80 853 GLY A O 1
ATOM 1486 N N . ARG A 1 101 ? 11.438 24.408 54.024 1.00 62.98 854 ARG A N 1
ATOM 1487 C CA . ARG A 1 101 ? 12.384 25.204 54.717 1.00 62.37 854 ARG A CA 1
ATOM 1488 C C . ARG A 1 101 ? 11.602 26.110 55.701 1.00 61.92 854 ARG A C 1
ATOM 1489 O O . ARG A 1 101 ? 10.510 26.564 55.437 1.00 46.01 854 ARG A O 1
ATOM 1510 N N . HIS A 1 102 ? 1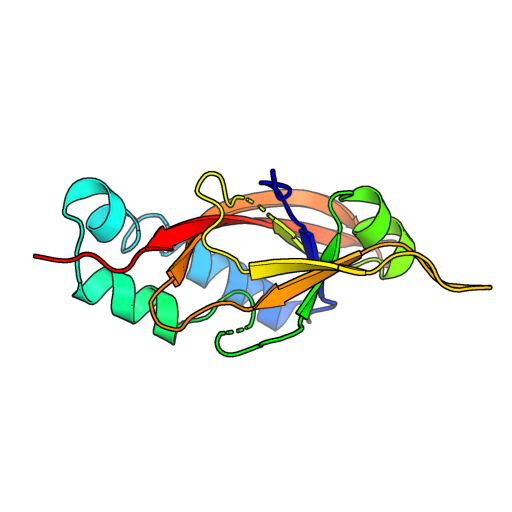2.113 26.282 56.890 1.00 66.10 855 HIS A N 1
ATOM 1511 C CA . HIS A 1 102 ? 11.554 27.283 57.743 1.00 67.27 855 HIS A CA 1
ATOM 1512 C C . HIS A 1 102 ? 12.587 28.188 58.472 1.00 65.47 855 HIS A C 1
ATOM 1513 O O . HIS A 1 102 ? 12.753 28.102 59.665 1.00 69.70 855 HIS A O 1
ATOM 1527 N N . GLY A 1 103 ? 13.279 29.059 57.737 1.00 56.19 856 GLY A N 1
ATOM 1528 C CA . GLY A 1 103 ? 14.207 29.990 58.361 1.00 49.73 856 GLY A CA 1
ATOM 1529 C C . GLY A 1 103 ? 15.682 29.781 58.157 1.00 55.67 856 GLY A C 1
ATOM 1530 O O . GLY A 1 103 ? 16.077 29.033 57.367 1.00 56.46 856 GLY A O 1
ATOM 1534 N N . GLU A 1 104 ? 16.527 30.468 58.881 1.00 62.53 857 GLU A N 1
ATOM 1535 C CA . GLU A 1 104 ? 17.946 30.350 58.638 1.00 64.68 857 GLU A CA 1
ATOM 1536 C C . GLU A 1 104 ? 18.476 29.015 59.063 1.00 58.70 857 GLU A C 1
ATOM 1537 O O . GLU A 1 104 ? 18.043 28.466 60.030 1.00 56.78 857 GLU A O 1
ATOM 1549 N N . GLY A 1 105 ? 19.397 28.513 58.262 1.00 59.60 858 GLY A N 1
ATOM 1550 C CA . GLY A 1 105 ? 20.094 27.279 58.486 1.00 64.60 858 GLY A CA 1
ATOM 1551 C C . GLY A 1 105 ? 19.278 26.020 58.321 1.00 65.66 858 GLY A C 1
ATOM 1552 O O . GLY A 1 105 ? 19.601 24.992 58.887 1.00 63.92 858 GLY A O 1
ATOM 1553 N N . THR A 1 106 ? 18.194 26.115 57.571 1.00 60.81 859 THR A N 1
ATOM 1554 C CA . THR A 1 106 ? 17.362 24.960 57.375 1.00 66.43 859 THR A CA 1
ATOM 1555 C C . THR A 1 106 ? 17.390 24.543 55.924 1.00 62.16 859 THR A C 1
ATOM 1556 O O . THR A 1 106 ? 17.847 25.276 55.101 1.00 58.56 859 THR A O 1
ATOM 1567 N N . ALA A 1 107 ? 16.838 23.378 55.641 1.00 64.21 860 ALA A N 1
ATOM 1568 C CA . ALA A 1 107 ? 16.714 22.894 54.313 1.00 62.97 860 ALA A CA 1
ATOM 1569 C C . ALA A 1 107 ? 15.422 22.128 54.215 1.00 63.03 860 ALA A C 1
ATOM 1570 O O . ALA A 1 107 ? 14.959 21.576 55.194 1.00 57.69 860 ALA A O 1
ATOM 1577 N N . SER A 1 108 ? 14.895 22.042 53.002 1.00 60.66 861 SER A N 1
ATOM 1578 C CA . SER A 1 108 ? 13.708 21.282 52.721 1.00 57.95 861 SER A CA 1
ATOM 1579 C C . SER A 1 108 ? 14.040 19.805 52.889 1.00 57.68 861 SER A C 1
ATOM 1580 O O . SER A 1 108 ? 15.133 19.364 52.664 1.00 54.47 861 SER A O 1
ATOM 1588 N N . ALA A 1 109 ? 13.062 19.028 53.283 1.00 46.22 862 ALA A N 1
ATOM 1589 C CA . ALA A 1 109 ? 13.301 17.636 53.474 1.00 36.33 862 ALA A CA 1
ATOM 1590 C C . ALA A 1 109 ? 12.025 16.852 53.294 1.00 25.57 862 ALA A C 1
ATOM 1591 O O . ALA A 1 109 ? 11.023 17.409 53.070 1.00 24.87 862 ALA A O 1
ATOM 1598 N N . PHE A 1 110 ? 12.118 15.551 53.309 1.00 19.58 863 PHE A N 1
ATOM 1599 C CA . PHE A 1 110 ? 10.945 14.759 53.376 1.00 20.27 863 PHE A CA 1
ATOM 1600 C C . PHE A 1 110 ? 11.056 13.956 54.684 1.00 17.57 863 PHE A C 1
ATOM 1601 O O . PHE A 1 110 ? 12.064 13.437 54.976 1.00 19.36 863 PHE A O 1
ATOM 1618 N N . SER A 1 111 ? 10.002 13.955 55.476 1.00 16.69 864 SER A N 1
ATOM 1619 C CA . SER A 1 111 ? 9.955 13.210 56.685 1.00 14.90 864 SER A CA 1
ATOM 1620 C C . SER A 1 111 ? 9.310 11.894 56.307 1.00 20.67 864 SER A C 1
ATOM 1621 O O . SER A 1 111 ? 8.287 11.911 55.687 1.00 22.03 864 SER A O 1
ATOM 1629 N N . VAL A 1 112 ? 9.904 10.783 56.700 1.00 17.22 865 VAL A N 1
ATOM 1630 C CA . VAL A 1 112 ? 9.431 9.508 56.281 1.00 15.78 865 VAL A CA 1
ATOM 1631 C C . VAL A 1 112 ? 9.072 8.533 57.373 1.00 18.86 865 VAL A C 1
ATOM 1632 O O . VAL A 1 112 ? 9.637 8.515 58.385 1.00 17.62 865 VAL A O 1
ATOM 1645 N N . TYR A 1 113 ? 8.073 7.737 57.100 1.00 18.87 866 TYR A N 1
ATOM 1646 C CA . TYR A 1 113 ? 7.686 6.638 57.956 1.00 16.12 866 TYR A CA 1
ATOM 1647 C C . TYR A 1 113 ? 7.772 5.357 57.155 1.00 18.32 866 TYR A C 1
ATOM 1648 O O . TYR A 1 113 ? 7.209 5.286 56.054 1.00 20.90 866 TYR A O 1
ATOM 1666 N N . LEU A 1 114 ? 8.457 4.360 57.728 1.00 18.62 867 LEU A N 1
ATOM 1667 C CA . LEU A 1 114 ? 8.581 3.027 57.147 1.00 20.67 867 LEU A CA 1
ATOM 1668 C C . LEU A 1 114 ? 7.630 2.077 57.870 1.00 18.97 867 LEU A C 1
ATOM 1669 O O . LEU A 1 114 ? 7.934 1.629 58.987 1.00 24.70 867 LEU A O 1
ATOM 1685 N N . PRO A 1 115 ? 6.499 1.742 57.271 1.00 21.76 868 PRO A N 1
ATOM 1686 C CA . PRO A 1 115 ? 5.583 0.767 57.871 1.00 22.64 868 PRO A CA 1
ATOM 1687 C C . PRO A 1 115 ? 6.232 -0.577 58.113 1.00 27.73 868 PRO A C 1
ATOM 1688 O O . PRO A 1 115 ? 7.207 -0.952 57.471 1.00 22.90 868 PRO A O 1
ATOM 1699 N N . GLU A 1 116 ? 5.627 -1.327 59.041 1.00 24.50 869 GLU A N 1
ATOM 1700 C CA . GLU A 1 116 ? 6.092 -2.665 59.340 1.00 24.77 869 GLU A CA 1
ATOM 1701 C C . GLU A 1 116 ? 5.904 -3.620 58.177 1.00 23.93 869 GLU A C 1
ATOM 1702 O O . GLU A 1 116 ? 6.653 -4.598 58.095 1.00 27.48 869 GLU A O 1
ATOM 1714 N N . ASP A 1 117 ? 4.967 -3.335 57.274 1.00 21.44 870 ASP A N 1
ATOM 1715 C CA . ASP A 1 117 ? 4.683 -4.184 56.119 1.00 24.41 870 ASP A CA 1
ATOM 1716 C C . ASP A 1 117 ? 5.297 -3.645 54.826 1.00 20.84 870 ASP A C 1
ATOM 1717 O O . ASP A 1 117 ? 4.889 -4.042 53.727 1.00 21.73 870 ASP A O 1
ATOM 1726 N N . VAL A 1 118 ? 6.299 -2.788 54.950 1.00 21.00 871 VAL A N 1
ATOM 1727 C CA . VAL A 1 118 ? 7.110 -2.325 53.829 1.00 18.39 871 VAL A CA 1
ATOM 1728 C C . VAL A 1 118 ? 8.555 -2.592 54.197 1.00 20.77 871 VAL A C 1
ATOM 1729 O O . VAL A 1 118 ? 8.993 -2.229 55.289 1.00 20.05 871 VAL A O 1
ATOM 1742 N N . ALA A 1 119 ? 9.297 -3.229 53.302 1.00 16.17 872 ALA A N 1
ATOM 1743 C CA . ALA A 1 119 ? 10.704 -3.492 53.519 1.00 16.84 872 ALA A CA 1
ATOM 1744 C C . ALA A 1 119 ? 11.519 -2.669 52.539 1.00 16.19 872 ALA A C 1
ATOM 1745 O O . ALA A 1 119 ? 11.152 -2.512 51.370 1.00 17.18 872 ALA A O 1
ATOM 1752 N N . LEU A 1 120 ? 12.621 -2.137 53.022 1.00 16.68 873 LEU A N 1
ATOM 1753 C CA . LEU A 1 120 ? 13.632 -1.552 52.147 1.00 18.10 873 LEU A CA 1
ATOM 1754 C C . LEU A 1 120 ? 14.556 -2.681 51.722 1.00 16.64 873 LEU A C 1
ATOM 1755 O O . LEU A 1 120 ? 15.398 -3.142 52.491 1.00 17.22 873 LEU A O 1
ATOM 1771 N N . VAL A 1 121 ? 14.349 -3.191 50.515 1.00 16.39 874 VAL A N 1
ATOM 1772 C CA . VAL A 1 121 ? 15.042 -4.381 50.043 1.00 14.85 874 VAL A CA 1
ATOM 1773 C C . VAL A 1 121 ? 16.382 -3.956 49.451 1.00 15.75 874 VAL A C 1
ATOM 1774 O O . VAL A 1 121 ? 16.397 -3.205 48.459 1.00 14.43 874 VAL A O 1
ATOM 1787 N N . PRO A 1 122 ? 17.502 -4.422 49.973 1.00 16.53 875 PRO A N 1
ATOM 1788 C CA . PRO A 1 122 ? 18.776 -4.005 49.392 1.00 15.99 875 PRO A CA 1
ATOM 1789 C C . PRO A 1 122 ? 18.932 -4.564 47.988 1.00 17.08 875 PRO A C 1
ATOM 1790 O O . PRO A 1 122 ? 18.635 -5.733 47.720 1.00 18.13 875 PRO A O 1
ATOM 1801 N N . VAL A 1 123 ? 19.399 -3.720 47.081 1.00 14.23 876 VAL A N 1
ATOM 1802 C CA . VAL A 1 123 ? 19.670 -4.182 45.724 1.00 19.02 876 VAL A CA 1
ATOM 1803 C C . VAL A 1 123 ? 21.095 -3.938 45.269 1.00 19.04 876 VAL A C 1
ATOM 1804 O O . VAL A 1 123 ? 21.561 -4.640 44.362 1.00 22.48 876 VAL A O 1
ATOM 1817 N N . LYS A 1 124 ? 21.811 -2.971 45.816 1.00 16.25 877 LYS A N 1
ATOM 1818 C CA . LYS A 1 124 ? 23.168 -2.720 45.374 1.00 16.52 877 LYS A CA 1
ATOM 1819 C C . LYS A 1 124 ? 23.929 -1.975 46.445 1.00 14.60 877 LYS A C 1
ATOM 1820 O O . LYS A 1 124 ? 23.351 -1.206 47.223 1.00 16.37 877 LYS A O 1
ATOM 1839 N N . VAL A 1 125 ? 25.235 -2.198 46.454 1.00 18.11 878 VAL A N 1
ATOM 1840 C CA . VAL A 1 125 ? 26.179 -1.409 47.215 1.00 18.77 878 VAL A CA 1
ATOM 1841 C C . VAL A 1 125 ? 27.228 -0.911 46.245 1.00 18.92 878 VAL A C 1
ATOM 1842 O O . VAL A 1 125 ? 27.863 -1.723 45.557 1.00 20.82 878 VAL A O 1
ATOM 1855 N N . THR A 1 126 ? 27.431 0.400 46.209 1.00 16.08 879 THR A N 1
ATOM 1856 C CA . THR A 1 126 ? 28.310 1.022 45.224 1.00 17.74 879 THR A CA 1
ATOM 1857 C C . THR A 1 126 ? 29.259 1.992 45.900 1.00 23.21 879 THR A C 1
ATOM 1858 O O . THR A 1 126 ? 28.844 2.790 46.740 1.00 20.93 879 THR A O 1
ATOM 1869 N N . LEU A 1 127 ? 30.542 1.901 45.552 1.00 18.34 880 LEU A N 1
ATOM 1870 C CA . LEU A 1 127 ? 31.498 2.909 45.955 1.00 17.07 880 LEU A CA 1
ATOM 1871 C C . LEU A 1 127 ? 31.230 4.202 45.187 1.00 20.85 880 LEU A C 1
ATOM 1872 O O . LEU A 1 127 ? 31.032 4.183 43.967 1.00 25.31 880 LEU A O 1
ATOM 1888 N N . ASP A 1 128 ? 31.173 5.320 45.914 1.00 19.65 881 ASP A N 1
ATOM 1889 C CA . ASP A 1 128 ? 30.880 6.617 45.362 1.00 19.13 881 ASP A CA 1
ATOM 1890 C C . ASP A 1 128 ? 31.821 7.667 45.945 1.00 23.59 881 ASP A C 1
ATOM 1891 O O . ASP A 1 128 ? 31.408 8.591 46.633 1.00 27.07 881 ASP A O 1
ATOM 1900 N N . GLY A 1 129 ? 33.102 7.549 45.636 1.00 25.33 882 GLY A N 1
ATOM 1901 C CA . GLY A 1 129 ? 34.021 8.601 46.004 1.00 23.71 882 GLY A CA 1
ATOM 1902 C C . GLY A 1 129 ? 34.440 8.524 47.459 1.00 20.21 882 GLY A C 1
ATOM 1903 O O . GLY A 1 129 ? 34.482 7.453 48.073 1.00 20.71 882 GLY A O 1
ATOM 1907 N N . LYS A 1 130 ? 34.797 9.697 47.989 1.00 23.01 883 LYS A N 1
ATOM 1908 C CA . LYS A 1 130 ? 35.420 9.844 49.292 1.00 20.16 883 LYS A CA 1
ATOM 1909 C C . LYS A 1 130 ? 34.750 10.952 50.086 1.00 20.45 883 LYS A C 1
ATOM 1910 O O . LYS A 1 130 ? 34.291 11.958 49.536 1.00 20.74 883 LYS A O 1
ATOM 1929 N N . THR A 1 131 ? 34.748 10.790 51.403 1.00 19.02 884 THR A N 1
ATOM 1930 C CA . THR A 1 131 ? 34.375 11.873 52.290 1.00 21.69 884 THR A CA 1
ATOM 1931 C C . THR A 1 131 ? 35.568 12.797 52.479 1.00 19.27 884 THR A C 1
ATOM 1932 O O . THR A 1 131 ? 36.682 12.501 52.083 1.00 19.53 884 THR A O 1
ATOM 1943 N N . GLN A 1 132 ? 35.318 13.913 53.141 1.00 19.04 885 GLN A N 1
ATOM 1944 C CA . GLN A 1 132 ? 36.393 14.863 53.419 1.00 21.72 885 GLN A CA 1
ATOM 1945 C C . GLN A 1 132 ? 37.417 14.308 54.391 1.00 24.81 885 GLN A C 1
ATOM 1946 O O . GLN A 1 132 ? 38.532 14.821 54.444 1.00 28.12 885 GLN A O 1
A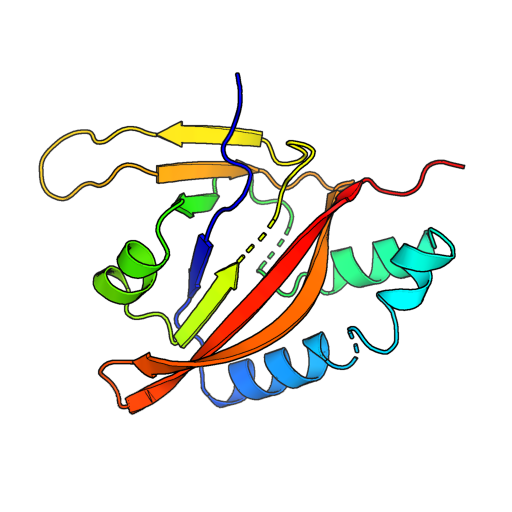TOM 1960 N N . LYS A 1 133 ? 37.073 13.285 55.165 1.00 21.3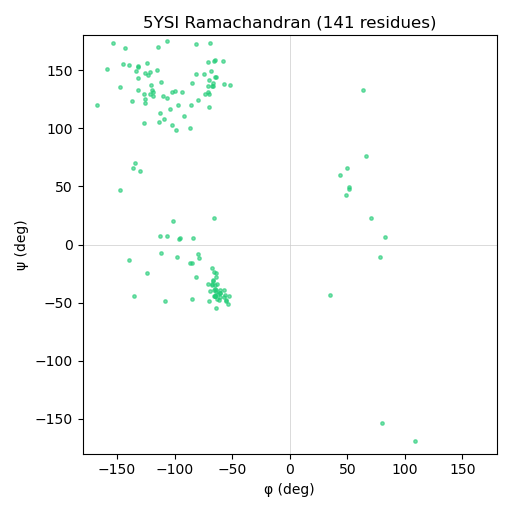0 886 LYS A N 1
ATOM 1961 C CA . LYS A 1 133 ? 38.053 12.589 55.989 1.00 23.16 886 LYS A CA 1
ATOM 1962 C C . LYS A 1 133 ? 38.800 11.510 55.221 1.00 25.82 886 LYS A C 1
ATOM 1963 O O . LYS A 1 133 ? 39.609 10.791 55.822 1.00 25.45 886 LYS A O 1
ATOM 1982 N N . GLY A 1 134 ? 38.583 11.385 53.916 1.00 19.13 887 GLY A N 1
ATOM 1983 C CA . GLY A 1 134 ? 39.291 10.363 53.161 1.00 18.61 887 GLY A CA 1
ATOM 1984 C C . GLY A 1 134 ? 38.676 8.984 53.237 1.00 20.26 887 GLY A C 1
ATOM 1985 O O . GLY A 1 134 ? 39.260 8.029 52.706 1.00 19.82 887 GLY A O 1
ATOM 1989 N N . GLU A 1 135 ? 37.501 8.849 53.858 1.00 19.62 888 GLU A N 1
ATOM 1990 C CA . GLU A 1 135 ? 36.811 7.568 53.916 1.00 19.16 888 GLU A CA 1
ATOM 1991 C C . GLU A 1 135 ? 36.190 7.255 52.566 1.00 16.00 888 GLU A C 1
ATOM 1992 O O . GLU A 1 135 ? 35.744 8.149 51.862 1.00 20.79 888 GLU A O 1
ATOM 2004 N N . ASN A 1 136 ? 36.153 5.974 52.225 1.00 17.94 889 ASN A N 1
ATOM 2005 C CA . ASN A 1 136 ? 35.357 5.559 51.090 1.00 17.97 889 ASN A CA 1
ATOM 2006 C C . ASN A 1 136 ? 33.895 5.794 51.437 1.00 14.94 889 ASN A C 1
ATOM 2007 O O . ASN A 1 136 ? 33.447 5.522 52.557 1.00 19.80 889 ASN A O 1
ATOM 2018 N N . ARG A 1 137 ? 33.183 6.338 50.477 1.00 15.78 890 ARG A N 1
ATOM 2019 C CA . ARG A 1 137 ? 31.759 6.600 50.613 1.00 16.07 890 ARG A CA 1
ATOM 2020 C C . ARG A 1 137 ? 31.007 5.523 49.850 1.00 17.76 890 ARG A C 1
ATOM 2021 O O . ARG A 1 137 ? 31.340 5.221 48.702 1.00 18.17 890 ARG A O 1
ATOM 2042 N N . TYR A 1 138 ? 30.017 4.934 50.493 1.00 17.09 891 TYR A N 1
ATOM 2043 C CA . TYR A 1 138 ? 29.255 3.853 49.895 1.00 18.64 891 TYR A CA 1
ATOM 2044 C C . TYR A 1 138 ? 27.796 4.252 49.825 1.00 15.03 891 TYR A C 1
ATOM 2045 O O . TYR A 1 138 ? 27.243 4.846 50.761 1.00 19.05 891 TYR A O 1
ATOM 2063 N N . VAL A 1 139 ? 27.184 3.948 48.708 1.00 15.15 892 VAL A N 1
ATOM 2064 C CA . VAL A 1 139 ? 25.752 4.126 48.543 1.00 16.39 892 VAL A CA 1
ATOM 2065 C C . VAL A 1 139 ? 25.105 2.764 48.559 1.00 16.21 892 VAL A C 1
ATOM 2066 O O . VAL A 1 139 ? 25.503 1.867 47.806 1.00 15.70 892 VAL A O 1
ATOM 2079 N N . PHE A 1 140 ? 24.131 2.607 49.424 1.00 13.67 893 PHE A N 1
ATOM 2080 C CA . PHE A 1 140 ? 23.348 1.399 49.535 1.00 13.30 893 PHE A CA 1
ATOM 2081 C C . PHE A 1 140 ? 22.014 1.699 48.888 1.00 14.29 893 PHE A C 1
ATOM 2082 O O . PHE A 1 140 ? 21.309 2.587 49.353 1.00 16.17 893 PHE A O 1
ATOM 2099 N N . THR A 1 141 ? 21.682 1.003 47.815 1.00 15.18 894 THR A N 1
ATOM 2100 C CA . THR A 1 141 ? 20.422 1.241 47.113 1.00 14.58 894 THR A CA 1
ATOM 2101 C C . THR A 1 141 ? 19.415 0.191 47.536 1.00 15.25 894 THR A C 1
ATOM 2102 O O . THR A 1 141 ? 19.739 -0.993 47.597 1.00 15.82 894 THR A O 1
ATOM 2113 N N . PHE A 1 142 ? 18.214 0.658 47.877 1.00 13.96 895 PHE A N 1
ATOM 2114 C CA . PHE A 1 142 ? 17.105 -0.184 48.302 1.00 14.54 895 PHE A CA 1
ATOM 2115 C C . PHE A 1 142 ? 15.916 0.095 47.406 1.00 16.62 895 PHE A C 1
ATOM 2116 O O . PHE A 1 142 ? 15.762 1.197 46.874 1.00 15.94 895 PHE A O 1
ATOM 2133 N N . VAL A 1 143 ? 15.021 -0.877 47.308 1.00 14.77 896 VAL A N 1
ATOM 2134 C CA . VAL A 1 143 ? 13.696 -0.620 46.767 1.00 13.73 896 VAL A CA 1
ATOM 2135 C C . VAL A 1 143 ? 12.658 -0.956 47.835 1.00 16.11 896 VAL A C 1
ATOM 2136 O O . VAL A 1 143 ? 12.728 -2.021 48.450 1.00 17.50 896 VAL A O 1
ATOM 2149 N N . ALA A 1 144 ? 11.700 -0.048 48.041 1.00 16.18 897 ALA A N 1
ATOM 2150 C CA . ALA A 1 144 ? 10.633 -0.262 49.016 1.00 15.77 897 ALA A CA 1
ATOM 2151 C C . ALA A 1 144 ? 9.573 -1.171 48.413 1.00 16.95 897 ALA A C 1
ATOM 2152 O O . ALA A 1 144 ? 9.030 -0.891 47.342 1.00 18.98 897 ALA A O 1
ATOM 2159 N N . VAL A 1 145 ? 9.290 -2.252 49.103 1.00 16.03 898 VAL A N 1
ATOM 2160 C CA . VAL A 1 145 ? 8.399 -3.304 48.638 1.00 20.18 898 VAL A CA 1
ATOM 2161 C C . VAL A 1 145 ? 7.391 -3.659 49.723 1.00 18.36 898 VAL A C 1
ATOM 2162 O O . VAL A 1 145 ? 7.709 -3.684 50.917 1.00 18.40 898 VAL A O 1
ATOM 2175 N N . LYS A 1 146 ? 6.182 -3.957 49.296 1.00 23.63 899 LYS A N 1
ATOM 2176 C CA . LYS A 1 146 ? 5.127 -4.347 50.225 1.00 24.18 899 LYS A CA 1
ATOM 2177 C C . LYS A 1 146 ? 5.234 -5.816 50.619 1.00 23.35 899 LYS A C 1
ATOM 2178 O O . LYS A 1 146 ? 5.648 -6.677 49.838 1.00 23.40 899 LYS A O 1
ATOM 2197 N N . SER A 1 147 ? 4.853 -6.094 51.858 1.00 24.02 900 SER A N 1
ATOM 2198 C CA . SER A 1 147 ? 4.808 -7.467 52.334 1.00 20.80 900 SER A CA 1
ATOM 2199 C C . SER A 1 147 ? 4.005 -8.320 51.354 1.00 23.33 900 SER A C 1
ATOM 2200 O O . SER A 1 147 ? 2.952 -7.883 50.874 1.00 26.34 900 SER A O 1
ATOM 2208 N N . PRO A 1 148 ? 4.452 -9.531 51.022 1.00 23.14 901 PRO A N 1
ATOM 2209 C CA . PRO A 1 148 ? 3.634 -10.360 50.127 1.00 25.99 901 PRO A CA 1
ATOM 2210 C C . PRO A 1 148 ? 2.312 -10.721 50.795 1.00 34.04 901 PRO A C 1
ATOM 2211 O O . PRO A 1 148 ? 2.244 -10.926 52.006 1.00 38.97 901 PRO A O 1
ATOM 2222 N N . ASP A 1 149 ? 1.253 -10.773 49.998 1.00 41.18 902 ASP A N 1
ATOM 2223 C CA . ASP A 1 149 ? -0.071 -11.136 50.496 1.00 56.14 902 ASP A CA 1
ATOM 2224 C C . ASP A 1 149 ? -0.612 -12.279 49.651 1.00 56.49 902 ASP A C 1
ATOM 2225 O O . ASP A 1 149 ? -1.038 -12.069 48.509 1.00 54.59 902 ASP A O 1
ATOM 2234 N N . PHE A 1 150 ? -0.592 -13.480 50.218 1.00 61.72 903 PHE A N 1
ATOM 2235 C CA . PHE A 1 150 ? -1.114 -14.673 49.563 1.00 61.31 903 PHE A CA 1
ATOM 2236 C C . PHE A 1 150 ? -2.552 -14.923 50.006 1.00 57.87 903 PHE A C 1
ATOM 2237 O O . PHE A 1 150 ? -2.978 -14.424 51.049 1.00 52.60 903 PHE A O 1
#

Nearest PDB structures (foldseek):
  5ysj-assembly4_D  TM=9.718E-01  e=5.133E-24  Legionella pneumophila subsp. pneumophila str. Philadelphia 1
  5ysk-assembly4_D  TM=9.723E-01  e=4.256E-24  Legionella pneumophila subs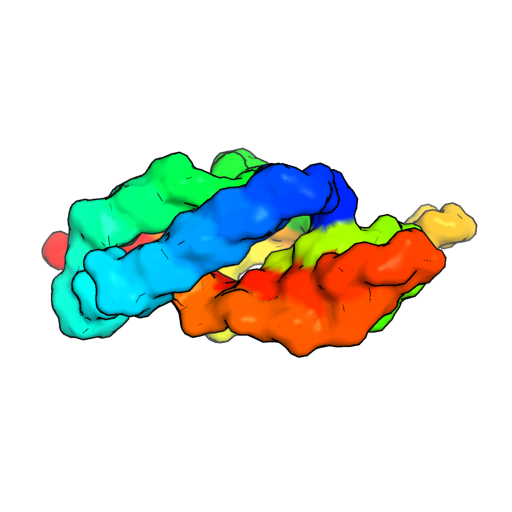p. pneumophila str. Philadelphia 1
  5ysj-assembly3_C  TM=9.717E-01  e=1.085E-23  Legionella pneumophila subsp. pneumophila str. Philadelphia 1
  5ysk-assembly3_C  TM=9.754E-01  e=6.228E-23  Legionella pneumophila subsp. pneumophila str. Philadelphia 1
  5ysj-assembly1_A  TM=9.605E-01  e=3.135E-23  Legionella pneumophila subsp. pneumophila str. Philadelphia 1

Organism: Legionella pneumophila subsp. pneumophila (strain Philadelphia 1 / ATCC 33152 / DSM 7513) (NCBI:txid272624)